Protein 4GHJ (pdb70)

Structure (mmCIF, N/CA/C/O backbone):
data_4GHJ
#
_entry.id   4GHJ
#
_cell.length_a   63.742
_cell.length_b   70.740
_cell.length_c   35.746
_cell.angle_alpha   90.00
_cell.angle_beta   90.00
_cell.angle_gamma   90.00
#
_symmetry.space_group_name_H-M   'P 21 21 2'
#
loop_
_entity.id
_entity.type
_entity.pdbx_description
1 polymer 'Probable transcriptional regulator'
2 water water
#
loop_
_atom_site.group_PDB
_atom_site.id
_atom_site.type_symbol
_atom_site.label_atom_id
_atom_site.label_alt_id
_atom_site.label_comp_id
_atom_site.label_asym_id
_atom_site.label_entity_id
_atom_site.label_seq_id
_atom_site.pdbx_PDB_ins_code
_atom_site.Cartn_x
_atom_site.Cartn_y
_atom_site.Cartn_z
_atom_site.occupancy
_atom_site.B_iso_or_equiv
_atom_site.auth_seq_id
_atom_site.auth_comp_id
_atom_site.auth_asym_id
_atom_site.auth_atom_id
_atom_site.pdbx_PDB_model_num
ATOM 1 N N . LYS A 1 26 ? 39.922 5.488 58.356 1.00 50.75 2 LYS A N 1
ATOM 2 C CA . LYS A 1 26 ? 40.895 6.542 57.976 1.00 49.59 2 LYS A CA 1
ATOM 3 C C . LYS A 1 26 ? 40.803 7.665 58.999 1.00 47.68 2 LYS A C 1
ATOM 4 O O . LYS A 1 26 ? 39.712 8.215 59.191 1.00 49.98 2 LYS A O 1
ATOM 10 N N . HIS A 1 27 ? 41.900 7.987 59.689 1.00 44.07 3 HIS A N 1
ATOM 11 C CA . HIS A 1 27 ? 41.881 9.148 60.590 1.00 40.42 3 HIS A CA 1
ATOM 12 C C . HIS A 1 27 ? 42.564 10.276 59.841 1.00 36.43 3 HIS A C 1
ATOM 13 O O . HIS A 1 27 ? 43.772 10.475 59.943 1.00 35.66 3 HIS A O 1
ATOM 20 N N . VAL A 1 28 ? 41.769 10.997 59.058 1.00 31.69 4 VAL A N 1
ATOM 21 C CA . VAL A 1 28 ? 42.274 12.051 58.193 1.00 29.80 4 VAL A CA 1
ATOM 22 C C . VAL A 1 28 ? 41.253 13.187 58.090 1.00 27.12 4 VAL A C 1
ATOM 23 O O . VAL A 1 28 ? 40.058 12.967 58.299 1.00 26.78 4 VAL A O 1
ATOM 27 N N . THR A 1 29 ? 41.713 14.400 57.807 1.00 24.73 5 THR A N 1
ATOM 28 C CA . THR A 1 29 ? 40.806 15.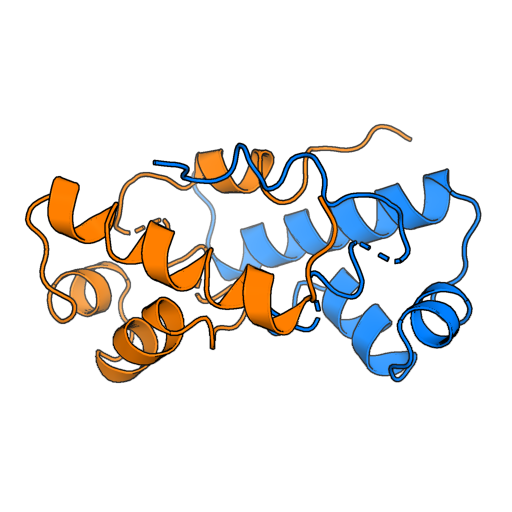526 57.629 1.00 23.93 5 THR A CA 1
ATOM 29 C C . THR A 1 29 ? 40.125 15.397 56.270 1.00 23.06 5 THR A C 1
ATOM 30 O O . THR A 1 29 ? 40.651 14.733 55.369 1.00 21.31 5 THR A O 1
ATOM 34 N N . ALA A 1 30 ? 38.984 16.065 56.100 1.00 22.94 6 ALA A N 1
ATOM 35 C CA . ALA A 1 30 ? 38.299 16.052 54.809 1.00 22.43 6 ALA A CA 1
ATOM 36 C C . ALA A 1 30 ? 39.169 16.719 53.724 1.00 23.01 6 ALA A C 1
ATOM 37 O O . ALA A 1 30 ? 39.180 16.290 52.580 1.00 20.68 6 ALA A O 1
ATOM 39 N N . ALA A 1 31 ? 39.900 17.771 54.080 1.00 24.10 7 ALA A N 1
ATOM 40 C CA . ALA A 1 31 ? 40.743 18.464 53.076 1.00 24.39 7 ALA A CA 1
ATOM 41 C C . ALA A 1 31 ? 41.918 17.589 52.628 1.00 24.40 7 ALA A C 1
ATOM 42 O O . ALA A 1 31 ? 42.310 17.598 51.447 1.00 25.03 7 ALA A O 1
ATOM 44 N N . ALA A 1 32 ? 42.472 16.802 53.547 1.00 24.04 8 ALA A N 1
ATOM 45 C CA . ALA A 1 32 ? 43.552 15.895 53.202 1.00 23.56 8 ALA A CA 1
ATOM 46 C C . ALA A 1 32 ? 43.051 14.749 52.334 1.00 23.35 8 ALA A C 1
ATOM 47 O O . ALA A 1 32 ? 43.754 14.300 51.426 1.00 22.27 8 ALA A O 1
ATOM 49 N N . LEU A 1 33 ? 41.872 14.227 52.638 1.00 21.24 9 LEU A N 1
ATOM 50 C CA . LEU A 1 33 ? 41.329 13.165 51.818 1.00 21.90 9 LEU A CA 1
ATOM 51 C C . LEU A 1 33 ? 41.018 13.719 50.417 1.00 20.72 9 LEU A C 1
ATOM 52 O O . LEU A 1 33 ? 41.202 13.013 49.437 1.00 21.30 9 LEU A O 1
ATOM 57 N N . ALA A 1 34 ? 40.559 14.970 50.332 1.00 20.76 10 ALA A N 1
ATOM 58 C CA . ALA A 1 34 ? 40.285 15.607 49.033 1.00 19.74 10 ALA A CA 1
ATOM 59 C C . ALA A 1 34 ? 41.583 15.685 48.212 1.00 19.34 10 ALA A C 1
ATOM 60 O O . ALA A 1 34 ? 41.561 15.484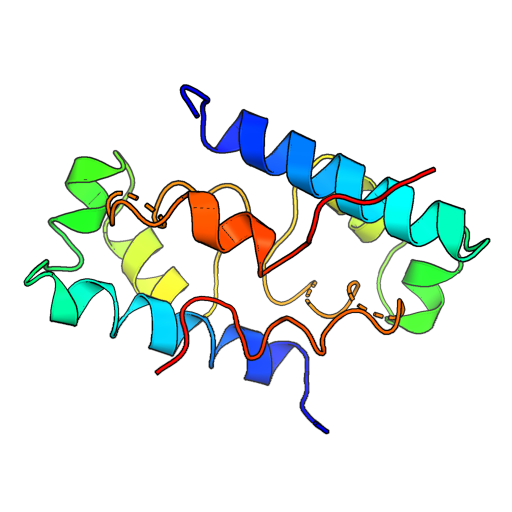 47.008 1.00 18.15 10 ALA A O 1
ATOM 62 N N . GLU A 1 35 ? 42.712 15.981 48.866 1.00 19.66 11 GLU A N 1
ATOM 63 C CA . GLU A 1 35 ? 44.004 16.019 48.189 1.00 19.86 11 GLU A CA 1
ATOM 64 C C . GLU A 1 35 ? 44.400 14.617 47.660 1.00 19.89 11 GLU A C 1
ATOM 65 O O . GLU A 1 35 ? 44.900 14.489 46.543 1.00 20.43 11 GLU A O 1
ATOM 71 N N . GLU A 1 36 ? 44.131 13.577 48.448 1.00 20.54 12 GLU A N 1
ATOM 72 C CA . GLU A 1 36 ? 44.394 12.182 48.048 1.00 21.27 12 GLU A CA 1
ATOM 73 C C . GLU A 1 36 ? 43.557 11.824 46.800 1.00 21.07 12 GLU A C 1
ATOM 74 O O . GLU A 1 36 ? 44.053 11.167 45.864 1.00 21.28 12 GLU A O 1
ATOM 80 N N . ILE A 1 37 ? 42.298 12.271 46.777 1.00 21.82 13 ILE A N 1
ATOM 81 C CA . ILE A 1 37 ? 41.417 12.020 45.617 1.00 19.03 13 ILE A CA 1
ATOM 82 C C . ILE A 1 37 ? 41.970 12.784 44.399 1.00 19.17 13 ILE A C 1
ATOM 83 O O . ILE A 1 37 ? 41.909 12.300 43.277 1.00 16.41 13 ILE A O 1
ATOM 88 N N . GLY A 1 38 ? 42.439 14.019 44.625 1.00 18.22 14 GLY A N 1
ATOM 89 C CA . GLY A 1 38 ? 43.089 14.792 43.555 1.00 20.58 14 GLY A CA 1
ATOM 90 C C . GLY A 1 38 ? 44.258 13.993 42.930 1.00 20.05 14 GLY A C 1
ATOM 91 O O . GLY A 1 38 ? 44.410 13.932 41.703 1.00 19.19 14 GLY A O 1
ATOM 92 N N . ASP A 1 39 ? 45.071 13.374 43.780 1.00 20.44 15 ASP A N 1
ATOM 93 C CA . ASP A 1 39 ? 46.199 12.556 43.315 1.00 21.70 15 ASP A CA 1
ATOM 94 C C . ASP A 1 39 ? 45.731 11.374 42.491 1.00 19.69 15 ASP A C 1
ATOM 95 O O . ASP A 1 39 ? 46.412 10.976 41.544 1.00 19.84 15 ASP A O 1
ATOM 100 N N . ARG A 1 40 ? 44.583 10.807 42.850 1.00 19.94 16 ARG A N 1
ATOM 101 C CA . ARG A 1 40 ? 44.021 9.663 42.097 1.00 18.81 16 ARG A CA 1
ATOM 102 C C . ARG A 1 40 ? 43.584 10.152 40.714 1.00 18.14 16 ARG A C 1
ATOM 103 O O . ARG A 1 40 ? 43.792 9.478 39.711 1.00 18.59 16 ARG A O 1
ATOM 111 N N . LEU A 1 41 ? 43.002 11.348 40.663 1.00 19.79 17 LEU A N 1
ATOM 112 C CA . LEU A 1 41 ? 42.600 11.931 39.379 1.00 19.69 17 LEU A CA 1
ATOM 113 C C . LEU A 1 41 ? 43.841 12.183 38.507 1.00 19.54 17 LEU A C 1
ATOM 114 O O . LEU A 1 41 ? 43.847 11.878 37.306 1.00 19.62 17 LEU A O 1
ATOM 119 N N . LYS A 1 42 ? 44.883 12.762 39.095 1.00 19.54 18 LYS A N 1
ATOM 120 C CA . LYS A 1 42 ? 46.138 12.949 38.365 1.00 21.42 18 LYS A CA 1
ATOM 121 C C . LYS A 1 42 ? 46.662 11.590 37.848 1.00 21.31 18 LYS A C 1
ATOM 122 O O . LYS A 1 42 ? 47.016 11.481 36.675 1.00 21.88 18 LYS A O 1
ATOM 128 N N . GLN A 1 43 ? 46.668 10.552 38.696 1.00 20.22 19 GLN A N 1
ATOM 129 C CA . GLN A 1 43 ? 47.193 9.242 38.263 1.00 21.76 19 GLN A CA 1
ATOM 130 C C . GLN A 1 43 ? 46.363 8.647 37.121 1.00 22.01 19 GLN A C 1
ATOM 131 O O . GLN A 1 43 ? 46.918 8.113 36.159 1.00 21.49 19 GLN A O 1
ATOM 137 N N . ALA A 1 44 ? 45.037 8.731 37.236 1.00 18.48 20 ALA A N 1
ATOM 138 C CA . ALA A 1 44 ? 44.133 8.254 36.182 1.00 16.95 20 ALA A CA 1
ATOM 139 C C . ALA A 1 44 ? 44.463 8.937 34.840 1.00 19.28 20 ALA A C 1
ATOM 140 O O . ALA A 1 44 ? 44.494 8.298 33.792 1.00 20.33 20 ALA A O 1
ATOM 142 N N . ARG A 1 45 ? 44.713 10.239 34.894 1.00 19.15 21 ARG A N 1
ATOM 143 C CA . ARG A 1 45 ? 45.058 11.019 33.705 1.00 19.80 21 ARG A CA 1
ATOM 144 C C . ARG A 1 45 ? 46.376 10.559 33.065 1.00 20.38 21 ARG A C 1
ATOM 145 O O . ARG A 1 45 ? 46.471 10.334 31.843 1.00 21.59 21 ARG A O 1
ATOM 153 N N . LEU A 1 46 ? 47.394 10.406 33.905 1.00 22.05 22 LEU A N 1
ATOM 154 C CA . LEU A 1 46 ? 48.711 9.990 33.453 1.00 21.02 22 LEU A CA 1
ATOM 155 C C . LEU A 1 46 ? 48.649 8.616 32.845 1.00 22.10 22 LEU A C 1
ATOM 156 O O . LEU A 1 46 ? 49.328 8.374 31.858 1.00 22.40 22 LEU A O 1
ATOM 161 N N . ASN A 1 47 ? 47.838 7.732 33.434 1.00 21.22 23 ASN A N 1
ATOM 162 C CA . ASN A 1 47 ? 47.671 6.363 32.917 1.00 22.90 23 ASN A CA 1
ATOM 163 C C . ASN A 1 47 ? 47.022 6.348 31.538 1.00 23.36 23 ASN A C 1
ATOM 164 O O . ASN A 1 47 ? 47.148 5.365 30.813 1.00 24.14 23 ASN A O 1
ATOM 169 N N . ARG A 1 48 ? 46.326 7.439 31.197 1.00 22.07 24 ARG A N 1
ATOM 170 C CA . ARG A 1 48 ? 45.660 7.597 29.891 1.00 24.01 24 ARG A CA 1
ATOM 171 C C . ARG A 1 48 ? 46.488 8.425 28.903 1.00 23.69 24 ARG A C 1
ATOM 172 O O . ARG A 1 48 ? 46.025 8.712 27.807 1.00 23.87 24 ARG A O 1
ATOM 180 N N . ASP A 1 49 ? 47.698 8.796 29.315 1.00 23.88 25 ASP A N 1
ATOM 181 C CA . ASP A 1 49 ? 48.630 9.571 28.506 1.00 26.23 25 ASP A CA 1
ATOM 182 C C . ASP A 1 49 ? 48.066 10.915 28.080 1.00 26.13 25 ASP A C 1
ATOM 183 O O . ASP A 1 49 ? 48.344 11.378 26.975 1.00 28.03 25 ASP A O 1
ATOM 188 N N . LEU A 1 50 ? 47.267 11.522 28.954 1.00 24.30 26 LEU A N 1
ATOM 189 C CA . LEU A 1 50 ? 46.646 12.825 28.695 1.00 25.31 26 LEU A CA 1
ATOM 190 C C . LEU A 1 50 ? 47.344 13.925 29.467 1.00 25.21 26 LEU A C 1
ATOM 191 O O . LEU A 1 50 ? 47.851 13.687 30.565 1.00 25.48 26 LEU A O 1
ATOM 196 N N . THR A 1 51 ? 47.377 15.122 28.892 1.00 24.23 27 THR A N 1
ATOM 197 C CA . THR A 1 51 ? 47.901 16.295 29.595 1.00 23.19 27 THR A CA 1
ATOM 198 C C . THR A 1 51 ? 46.694 17.028 30.239 1.00 23.12 27 THR A C 1
ATOM 199 O O . THR A 1 51 ? 45.514 16.737 29.899 1.00 20.55 27 THR A O 1
ATOM 203 N N . GLN A 1 52 ? 46.962 17.957 31.163 1.00 20.77 28 GLN A N 1
ATOM 204 C CA . GLN A 1 52 ? 45.880 18.719 31.772 1.00 21.68 28 GLN A CA 1
ATOM 205 C C . GLN A 1 52 ? 45.192 19.560 30.700 1.00 22.99 28 GLN A C 1
ATOM 206 O O . GLN A 1 52 ? 43.989 19.728 30.751 1.00 21.94 28 GLN A O 1
ATOM 212 N N A SER A 1 53 ? 45.965 20.110 29.755 0.70 23.63 29 SER A N 1
ATOM 213 N N B SER A 1 53 ? 45.961 20.093 29.750 0.30 23.16 29 SER A N 1
ATOM 214 C CA A SER A 1 53 ? 45.387 20.912 28.670 0.70 25.21 29 SER A CA 1
ATOM 215 C CA B SER A 1 53 ? 45.393 20.898 28.670 0.30 23.99 29 SER A CA 1
ATOM 216 C C A SER A 1 53 ? 44.432 20.067 27.825 0.70 24.68 29 SER A C 1
ATOM 217 C C B SER A 1 53 ? 44.442 20.067 27.810 0.30 24.06 29 SER A C 1
ATOM 218 O O A SER A 1 53 ? 43.373 20.563 27.417 0.70 25.30 29 SER A O 1
ATOM 219 O O B SER A 1 53 ? 43.407 20.571 27.362 0.30 24.65 29 SER A O 1
ATOM 224 N N . GLU A 1 54 ? 44.801 18.802 27.585 1.00 23.87 30 GLU A N 1
ATOM 225 C CA . GLU A 1 54 ? 43.978 17.882 26.785 1.00 23.75 30 GLU 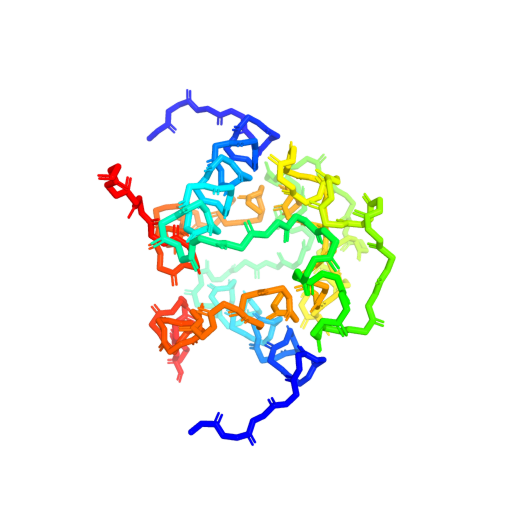A CA 1
ATOM 226 C C . GLU A 1 54 ? 42.671 17.559 27.538 1.00 22.32 30 GLU A C 1
ATOM 227 O O . GLU A 1 54 ? 41.606 17.614 26.956 1.00 23.75 30 GLU A O 1
ATOM 233 N N . VAL A 1 55 ? 42.755 17.232 28.823 1.00 19.90 31 VAL A N 1
ATOM 234 C CA . VAL A 1 55 ? 41.540 17.003 29.651 1.00 19.06 31 VAL A CA 1
ATOM 235 C C . VAL A 1 55 ? 40.630 18.218 29.635 1.00 20.04 31 VAL A C 1
ATOM 236 O O . VAL A 1 55 ? 39.412 18.084 29.464 1.00 20.85 31 VAL A O 1
ATOM 240 N N . ALA A 1 56 ? 41.223 19.415 29.772 1.00 18.89 32 ALA A N 1
ATOM 241 C CA . ALA A 1 56 ? 40.453 20.651 29.770 1.00 22.21 32 ALA A CA 1
ATOM 242 C C . ALA A 1 56 ? 39.747 20.880 28.421 1.00 24.18 32 ALA A C 1
ATOM 243 O O . ALA A 1 56 ? 38.586 21.272 28.385 1.00 24.70 32 ALA A O 1
ATOM 245 N N . GLU A 1 57 ? 40.455 20.638 27.320 1.00 23.14 33 GLU A N 1
ATOM 246 C CA . GLU A 1 57 ? 39.873 20.810 25.998 1.00 25.33 33 GLU A CA 1
ATOM 247 C C . GLU A 1 57 ? 38.687 19.856 25.794 1.00 26.17 33 GLU A C 1
ATOM 248 O O . GLU A 1 57 ? 37.634 20.262 25.276 1.00 25.82 33 GLU A O 1
ATOM 254 N N . ILE A 1 58 ? 38.850 18.604 26.210 1.00 23.53 34 ILE A N 1
ATOM 255 C CA . ILE A 1 58 ? 37.791 17.609 26.067 1.00 25.86 34 ILE A CA 1
ATOM 256 C C . ILE A 1 58 ? 36.530 17.991 26.846 1.00 25.84 34 ILE A C 1
ATOM 257 O O . ILE A 1 58 ? 35.396 17.944 26.322 1.00 28.39 34 ILE A O 1
ATOM 262 N N . ALA A 1 59 ? 36.731 18.375 28.095 1.00 24.90 35 ALA A N 1
ATOM 263 C CA . ALA A 1 59 ? 35.625 18.732 28.979 1.00 26.04 35 ALA A CA 1
ATOM 264 C C . ALA A 1 59 ? 35.087 20.155 28.691 1.00 28.29 35 ALA A C 1
ATOM 265 O O . ALA A 1 59 ? 34.044 20.533 29.193 1.00 30.55 35 ALA A O 1
ATOM 267 N N . GLY A 1 60 ? 35.804 20.929 27.887 1.00 28.17 36 GLY A N 1
ATOM 268 C CA . GLY A 1 60 ? 35.407 22.303 27.601 1.00 30.05 36 GLY A CA 1
ATOM 269 C C . GLY A 1 60 ? 35.539 23.245 28.794 1.00 29.93 36 GLY A C 1
ATOM 270 O O . GLY A 1 60 ? 34.691 24.123 28.998 1.00 32.16 36 GLY A O 1
ATOM 271 N N . ILE A 1 61 ? 36.595 23.072 29.587 1.00 27.40 37 ILE A N 1
ATOM 272 C CA . ILE A 1 61 ? 36.852 23.961 30.749 1.00 27.71 37 ILE A CA 1
ATOM 273 C C . ILE A 1 61 ? 38.280 24.528 30.694 1.00 27.79 37 ILE A C 1
ATOM 274 O O . ILE A 1 61 ? 39.065 24.184 29.816 1.00 26.92 37 ILE A O 1
ATOM 279 N N . ALA A 1 62 ? 38.613 25.402 31.629 1.00 28.57 38 ALA A N 1
ATOM 280 C CA . ALA A 1 62 ? 39.937 25.986 31.671 1.00 26.71 38 ALA A CA 1
ATOM 281 C C . ALA A 1 62 ? 40.978 25.007 32.212 1.00 24.26 38 ALA A C 1
ATOM 282 O O . ALA A 1 62 ? 40.704 24.223 33.130 1.00 23.50 38 ALA A O 1
ATOM 284 N N . ARG A 1 63 ? 42.196 25.065 31.679 1.00 33.89 39 ARG A N 1
ATOM 285 C CA . ARG A 1 63 ? 43.272 24.198 32.177 1.00 32.73 39 ARG A CA 1
ATOM 286 C C . ARG A 1 63 ? 43.512 24.392 33.708 1.00 30.50 39 ARG A C 1
ATOM 287 O O . ARG A 1 63 ? 43.733 23.418 34.429 1.00 26.22 39 ARG A O 1
ATOM 295 N N . LYS A 1 64 ? 43.459 25.638 34.185 1.00 28.50 40 LYS A N 1
ATOM 296 C CA . LYS A 1 64 ? 43.592 25.939 35.625 1.00 30.03 40 LYS A CA 1
ATOM 297 C C . LYS A 1 64 ? 42.587 25.175 36.520 1.00 26.96 40 LYS A C 1
ATOM 298 O O . LYS A 1 64 ? 42.896 24.809 37.666 1.00 26.23 40 LYS A O 1
ATOM 304 N N . THR A 1 65 ? 41.390 24.925 35.985 1.00 25.57 41 THR A N 1
ATOM 305 C CA . THR A 1 65 ? 40.335 24.226 36.697 1.00 22.93 41 THR A CA 1
ATOM 306 C C . THR A 1 65 ? 40.717 22.776 36.898 1.00 21.62 41 THR A C 1
ATOM 307 O O . THR A 1 65 ? 40.428 22.196 37.951 1.00 20.47 41 THR A O 1
ATOM 311 N N . VAL A 1 66 ? 41.384 22.192 35.899 1.00 21.14 42 VAL A N 1
ATOM 312 C CA . VAL A 1 66 ? 41.821 20.796 35.991 1.00 20.87 42 VAL A CA 1
ATOM 313 C C . VAL A 1 66 ? 42.993 20.723 36.983 1.00 21.59 42 VAL A C 1
ATOM 314 O O . VAL A 1 66 ? 43.089 19.767 37.778 1.00 20.99 42 VAL A O 1
ATOM 318 N N . LEU A 1 67 ? 43.894 21.703 36.886 1.00 22.21 43 LEU A N 1
ATOM 319 C CA . LEU A 1 67 ? 45.068 21.768 37.770 1.00 24.53 43 LEU A CA 1
ATOM 320 C C . LEU A 1 67 ? 44.584 21.798 39.229 1.00 22.94 43 LEU A C 1
ATOM 321 O O . LEU A 1 67 ? 45.025 21.011 40.047 1.00 22.44 43 LEU A O 1
ATOM 326 N N . ASN A 1 68 ? 43.643 22.684 39.515 1.00 22.06 44 ASN A N 1
ATOM 327 C CA . ASN A 1 68 ? 43.060 22.788 40.853 1.00 22.29 44 ASN A CA 1
ATOM 328 C C . ASN A 1 68 ? 42.398 21.517 41.316 1.00 20.93 44 ASN A C 1
ATOM 329 O O . ASN A 1 68 ? 42.507 21.140 42.489 1.00 20.99 44 ASN A O 1
ATOM 334 N N . ALA A 1 69 ? 41.645 20.885 40.418 1.00 20.32 45 ALA A N 1
ATOM 335 C CA . ALA A 1 69 ? 41.028 19.607 40.758 1.00 19.75 45 ALA A CA 1
ATOM 336 C C . ALA A 1 69 ? 42.047 18.555 41.210 1.00 20.29 45 ALA A C 1
ATOM 337 O O . ALA A 1 69 ? 41.769 17.750 42.122 1.00 19.72 45 ALA A O 1
ATOM 339 N N . GLU A 1 70 ? 43.212 18.540 40.576 1.00 20.37 46 GLU A N 1
ATOM 340 C CA . GLU A 1 70 ? 44.225 17.544 40.926 1.00 20.82 46 GLU A CA 1
ATOM 341 C C . GLU A 1 70 ? 44.877 17.866 42.280 1.00 21.26 46 GLU A C 1
ATOM 342 O O . GLU A 1 70 ? 45.587 17.042 42.846 1.00 22.46 46 GLU A O 1
ATOM 348 N N . LYS A 1 71 ? 44.596 19.054 42.806 1.00 21.36 47 LYS A N 1
ATOM 349 C CA . LYS A 1 71 ? 45.041 19.423 44.138 1.00 21.94 47 LYS A CA 1
ATOM 350 C C . LYS A 1 71 ? 43.926 19.174 45.177 1.00 23.50 47 LYS A C 1
ATOM 351 O O . LYS A 1 71 ? 44.145 19.353 46.374 1.00 25.09 47 LYS A O 1
ATOM 357 N N . GLY A 1 72 ? 42.765 18.665 44.730 1.00 21.65 48 GLY A N 1
ATOM 358 C CA . GLY A 1 72 ? 41.616 18.432 45.603 1.00 20.89 48 GLY A CA 1
ATOM 359 C C . GLY A 1 72 ? 40.666 19.629 45.721 1.00 21.22 48 GLY A C 1
ATOM 360 O O . GLY A 1 72 ? 39.775 19.630 46.570 1.00 23.62 48 GLY A O 1
ATOM 361 N N . LYS A 1 73 ? 40.837 20.638 44.874 1.00 21.11 49 LYS A N 1
ATOM 362 C CA . LYS A 1 73 ? 40.019 21.846 44.930 1.00 21.70 49 LYS A CA 1
ATOM 363 C C . LYS A 1 73 ? 39.139 21.892 43.690 1.00 22.86 49 LYS A C 1
ATOM 364 O O . LYS A 1 73 ? 39.605 22.282 42.597 1.00 21.00 49 LYS A O 1
ATOM 370 N N . VAL A 1 74 ? 37.900 21.402 43.838 1.00 22.16 50 VAL A N 1
ATOM 371 C CA . VAL A 1 74 ? 36.999 21.317 42.695 1.00 22.57 50 VAL A CA 1
ATOM 372 C C . VAL A 1 74 ? 35.525 21.195 43.145 1.00 23.31 50 VAL A C 1
ATOM 373 O O . VAL A 1 74 ? 35.242 20.641 44.214 1.00 22.18 50 VAL A O 1
ATOM 377 N N A GLN A 1 75 ? 34.621 21.763 42.345 0.50 23.12 51 GLN A N 1
ATOM 378 N N B GLN A 1 75 ? 34.621 21.750 42.339 0.50 22.92 51 GLN A N 1
ATOM 379 C CA A GLN A 1 75 ? 33.178 21.665 42.561 0.50 25.69 51 GLN A CA 1
ATOM 380 C CA B GLN A 1 75 ? 33.184 21.620 42.552 0.50 25.30 51 GLN A CA 1
ATOM 381 C C A GLN A 1 75 ? 32.774 20.297 41.995 0.50 26.40 51 GLN A C 1
ATOM 382 C C B GLN A 1 75 ? 32.803 20.254 42.018 0.50 26.17 51 GLN A C 1
ATOM 383 O O A GLN A 1 75 ? 33.364 19.853 41.020 0.50 25.18 51 GLN A O 1
ATOM 384 O O B GLN A 1 75 ? 33.415 19.776 41.078 0.50 25.30 51 GLN A O 1
ATOM 395 N N . LEU A 1 76 ? 31.760 19.657 42.579 1.00 15.71 52 LEU A N 1
ATOM 396 C CA . LEU A 1 76 ? 31.302 18.319 42.162 1.00 16.61 52 LEU A CA 1
ATOM 397 C C . LEU A 1 76 ? 30.955 18.201 40.666 1.00 18.84 52 LEU A C 1
ATOM 398 O O . LEU A 1 76 ? 31.431 17.286 40.003 1.00 19.46 52 LEU A O 1
ATOM 403 N N . ASP A 1 77 ? 30.146 19.114 40.117 1.00 22.14 53 ASP A N 1
ATOM 404 C CA . ASP A 1 77 ? 29.779 18.969 38.694 1.00 23.47 53 ASP A CA 1
ATOM 405 C C . ASP A 1 77 ? 31.018 19.038 37.779 1.00 23.82 53 ASP A C 1
ATOM 406 O O . ASP A 1 77 ? 31.123 18.289 36.787 1.00 22.70 53 ASP A O 1
ATOM 411 N N . ILE A 1 78 ? 31.961 19.899 38.148 1.00 22.55 54 ILE A N 1
ATOM 412 C CA . ILE A 1 78 ? 33.210 20.058 37.392 1.00 22.55 54 ILE A CA 1
ATOM 413 C C . ILE A 1 78 ? 34.044 18.794 37.483 1.00 20.96 54 ILE A C 1
ATOM 414 O O . ILE A 1 78 ? 34.613 18.372 36.488 1.00 20.95 54 ILE A O 1
ATOM 435 N N . ILE A 1 80 ? 32.943 15.787 37.970 1.00 19.43 56 ILE A N 1
ATOM 436 C CA . ILE A 1 80 ? 32.255 14.765 37.167 1.00 20.17 56 ILE A CA 1
ATOM 437 C C . ILE A 1 80 ? 32.579 14.989 35.672 1.00 19.77 56 ILE A C 1
ATOM 438 O O . ILE A 1 80 ? 32.797 14.034 34.933 1.00 20.07 56 ILE A O 1
ATOM 443 N N . ALA A 1 81 ? 32.643 16.249 35.241 1.00 19.71 57 ALA A N 1
ATOM 444 C CA . ALA A 1 81 ? 32.936 16.546 33.827 1.00 21.01 57 ALA A CA 1
ATOM 445 C C . ALA A 1 81 ? 34.357 16.095 33.479 1.00 19.95 57 ALA A C 1
ATOM 446 O O . ALA A 1 81 ? 34.611 15.605 32.377 1.00 19.82 57 ALA A O 1
ATOM 448 N N . ILE A 1 82 ? 35.283 16.288 34.414 1.00 20.29 58 ILE A N 1
ATOM 449 C CA . ILE A 1 82 ? 36.661 15.819 34.258 1.00 19.53 58 ILE A CA 1
ATOM 450 C C . ILE A 1 82 ? 36.692 14.307 34.167 1.00 18.81 58 ILE A C 1
ATOM 451 O O . ILE A 1 82 ? 37.378 13.756 33.300 1.00 20.45 58 ILE A O 1
ATOM 456 N N . LEU A 1 83 ? 35.991 13.636 35.072 1.00 19.02 59 LEU A N 1
ATOM 457 C CA . LEU A 1 83 ? 35.909 12.173 35.041 1.00 18.12 59 LEU A CA 1
AT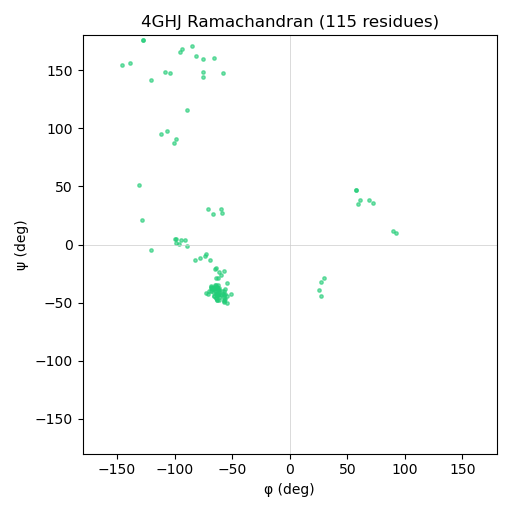OM 458 C C . LEU A 1 83 ? 35.292 11.624 33.720 1.00 20.15 59 LEU A C 1
ATOM 459 O O . LEU A 1 83 ? 35.713 10.564 33.201 1.00 21.54 59 LEU A O 1
ATOM 480 N N . ALA A 1 85 ? 35.550 13.036 30.848 1.00 23.48 61 ALA A N 1
ATOM 481 C CA . ALA A 1 85 ? 36.617 13.220 29.877 1.00 24.80 61 ALA A CA 1
ATOM 482 C C . ALA A 1 85 ? 37.638 12.063 29.916 1.00 24.48 61 ALA A C 1
ATOM 483 O O . ALA A 1 85 ? 38.250 11.756 28.915 1.00 27.23 61 ALA A O 1
ATOM 485 N N . LEU A 1 86 ? 37.806 11.429 31.077 1.00 23.82 62 LEU A N 1
ATOM 486 C CA . LEU A 1 86 ? 38.697 10.279 31.233 1.00 24.00 62 LEU A CA 1
ATOM 487 C C . LEU A 1 86 ? 37.978 8.928 31.075 1.00 27.08 62 LEU A C 1
ATOM 488 O O . LEU A 1 86 ? 38.594 7.884 31.253 1.00 26.74 62 LEU A O 1
ATOM 493 N N . ASP A 1 87 ? 36.681 8.964 30.750 1.00 28.56 63 ASP A N 1
ATOM 494 C CA . ASP A 1 87 ? 35.852 7.772 30.623 1.00 31.26 63 ASP A CA 1
ATOM 495 C C . ASP A 1 87 ? 35.913 7.030 31.952 1.00 31.23 63 ASP A C 1
ATOM 496 O O . ASP A 1 87 ? 36.117 5.822 32.000 1.00 32.33 63 ASP A O 1
ATOM 501 N N . LEU A 1 88 ? 35.734 7.783 33.035 1.00 28.57 64 LEU A N 1
ATOM 502 C CA . LEU A 1 88 ? 35.827 7.222 34.356 1.00 29.17 64 LEU A CA 1
ATOM 503 C C . LEU A 1 88 ? 34.611 7.629 35.199 1.00 29.36 64 LEU A C 1
ATOM 504 O O . LEU A 1 88 ? 34.753 8.143 36.307 1.00 30.75 64 LEU A O 1
ATOM 509 N N . THR A 1 89 ? 33.415 7.421 34.660 1.00 29.17 65 THR A N 1
ATOM 510 C CA . THR A 1 89 ? 32.183 7.725 35.411 1.00 29.78 65 THR A CA 1
ATOM 511 C C . THR A 1 89 ? 31.282 6.506 35.603 1.00 31.85 65 THR A C 1
ATOM 512 O O . THR A 1 89 ? 30.266 6.607 36.308 1.00 30.79 65 THR A O 1
ATOM 516 N N . GLU A 1 90 ? 31.627 5.359 35.015 1.00 34.56 66 GLU A N 1
ATOM 517 C CA . GLU A 1 90 ? 30.776 4.175 35.190 1.00 39.17 66 GLU A CA 1
ATOM 518 C C . GLU A 1 90 ? 30.718 3.700 36.648 1.00 38.53 66 GLU A C 1
ATOM 519 O O . GLU A 1 90 ? 29.728 3.130 37.075 1.00 41.51 66 GLU A O 1
ATOM 525 N N . GLN A 1 91 ? 31.772 3.947 37.419 1.00 38.04 67 GLN A N 1
ATOM 526 C CA . GLN A 1 91 ? 31.778 3.502 38.821 1.00 37.25 67 GLN A CA 1
ATOM 527 C C . GLN A 1 91 ? 30.849 4.317 39.686 1.00 34.78 67 GLN A C 1
ATOM 528 O O . GLN A 1 91 ? 30.419 3.851 40.737 1.00 36.75 67 GLN A O 1
ATOM 534 N N A ILE A 1 92 ? 30.506 5.522 39.232 0.50 35.84 68 ILE A N 1
ATOM 535 N N B ILE A 1 92 ? 30.511 5.526 39.245 0.50 35.41 68 ILE A N 1
ATOM 536 C CA A ILE A 1 92 ? 29.658 6.408 40.008 0.50 34.26 68 ILE A CA 1
ATOM 537 C CA B ILE A 1 92 ? 29.668 6.399 40.042 0.50 33.51 68 ILE A CA 1
ATOM 538 C C A ILE A 1 92 ? 28.284 5.814 40.344 0.50 33.86 68 ILE A C 1
ATOM 539 C C B ILE A 1 92 ? 28.257 5.852 40.317 0.50 33.53 68 ILE A C 1
ATOM 540 O O A ILE A 1 92 ? 27.683 6.207 41.332 0.50 33.55 68 ILE A O 1
ATOM 541 O O B ILE A 1 92 ? 27.596 6.331 41.228 0.50 33.53 68 ILE A O 1
ATOM 550 N N . ASP A 1 93 ? 27.813 4.856 39.544 1.00 34.95 69 ASP A N 1
ATOM 551 C CA . ASP A 1 93 ? 26.527 4.191 39.791 1.00 36.65 69 ASP A CA 1
ATOM 552 C C . ASP A 1 93 ? 26.583 3.468 41.162 1.00 33.65 69 ASP A C 1
ATOM 553 O O . ASP A 1 93 ? 25.561 3.248 41.811 1.00 32.30 69 ASP A O 1
ATOM 558 N N . LEU A 1 94 ? 27.795 3.086 41.557 1.00 30.35 70 LEU A N 1
ATOM 559 C CA . LEU A 1 94 ? 28.065 2.384 42.803 1.00 30.42 70 LEU A CA 1
ATOM 560 C C . LEU A 1 94 ? 28.328 3.299 44.003 1.00 27.53 70 LEU A C 1
ATOM 561 O O . LEU A 1 94 ? 28.544 2.798 45.090 1.00 30.16 70 LEU A O 1
ATOM 566 N N . PHE A 1 95 ? 28.317 4.619 43.802 1.00 24.14 71 PHE A N 1
ATOM 567 C CA . PHE A 1 95 ? 28.595 5.582 44.869 1.00 25.22 71 PHE A CA 1
ATOM 568 C C . PHE A 1 95 ? 27.311 5.968 45.610 1.00 24.70 71 PHE A C 1
ATOM 569 O O . PHE A 1 95 ? 26.389 6.568 45.030 1.00 23.79 71 PHE A O 1
ATOM 577 N N . ILE A 1 96 ? 27.278 5.611 46.897 1.00 26.83 72 ILE A N 1
ATOM 578 C CA . ILE A 1 96 ? 26.098 5.791 47.773 1.00 26.65 72 ILE A CA 1
ATOM 579 C C . ILE A 1 96 ? 24.748 5.592 47.038 1.00 27.46 72 ILE A C 1
ATOM 580 O O . ILE A 1 96 ? 23.901 6.455 47.066 1.00 28.69 72 ILE A O 1
ATOM 585 N N A PRO A 1 97 ? 24.599 4.469 46.322 0.50 30.77 73 PRO A N 1
ATOM 586 N N B PRO A 1 97 ? 24.521 4.399 46.471 0.50 29.27 73 PRO A N 1
ATOM 587 C CA A PRO A 1 97 ? 23.408 4.295 45.496 0.50 33.87 73 PRO A CA 1
ATOM 588 C CA B PRO A 1 97 ? 23.224 4.153 45.837 0.50 31.87 73 PRO A CA 1
ATOM 589 C C A PRO A 1 97 ? 22.152 3.907 46.258 0.50 37.43 73 PRO A C 1
ATOM 590 C C B PRO A 1 97 ? 22.083 4.249 46.859 0.50 33.67 73 PRO A C 1
ATOM 591 O O A PRO A 1 97 ? 22.210 3.616 47.451 0.50 37.54 73 PRO A O 1
ATOM 592 O O B PRO A 1 97 ? 22.254 3.834 48.010 0.50 33.63 73 PRO A O 1
ATOM 599 N N A LYS A 1 98 ? 21.020 3.920 45.563 0.50 41.26 74 LYS A N 1
ATOM 600 N N B LYS A 1 98 ? 20.944 4.803 46.452 0.50 35.38 74 LYS A N 1
ATOM 601 C CA A LYS A 1 98 ? 19.776 3.521 46.176 0.50 45.72 74 LYS A CA 1
ATOM 602 C CA B LYS A 1 98 ? 19.792 4.933 47.351 0.50 38.06 74 LYS A CA 1
ATOM 603 C C A LYS A 1 98 ? 18.620 3.887 45.261 0.50 49.56 74 LYS A C 1
ATOM 604 C C B LYS A 1 98 ? 18.692 3.919 47.036 0.50 42.53 74 LYS A C 1
ATOM 605 O O A LYS A 1 98 ? 18.629 3.537 44.082 0.50 51.91 74 LYS A O 1
ATOM 606 O O B LYS A 1 98 ? 18.938 2.717 47.010 0.50 44.04 74 LYS A O 1
ATOM 617 N N . LYS B 1 26 ? 24.961 4.730 29.823 1.00 55.78 2 LYS B N 1
ATOM 618 C CA . LYS B 1 26 ? 24.791 5.807 30.841 1.00 54.46 2 LYS B CA 1
ATOM 619 C C . LYS B 1 26 ? 25.014 7.175 30.187 1.00 51.13 2 LYS B C 1
ATOM 620 O O . LYS B 1 26 ? 26.076 7.789 30.333 1.00 52.12 2 LYS B O 1
ATOM 626 N N . HIS B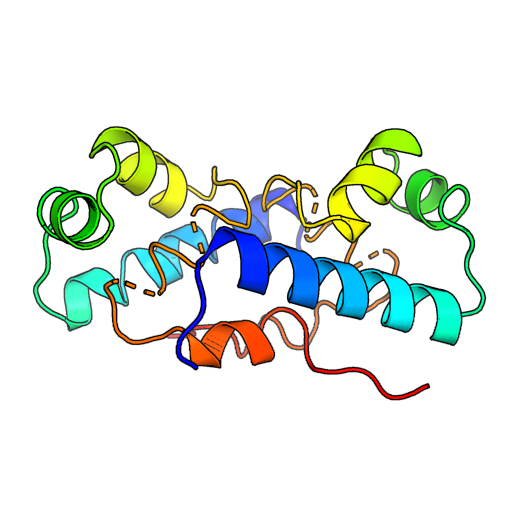 1 27 ? 24.011 7.656 29.464 1.00 48.26 3 HIS B N 1
ATOM 627 C CA . HIS B 1 27 ? 24.134 8.931 28.758 1.00 43.99 3 HIS B CA 1
ATOM 628 C C . HIS B 1 27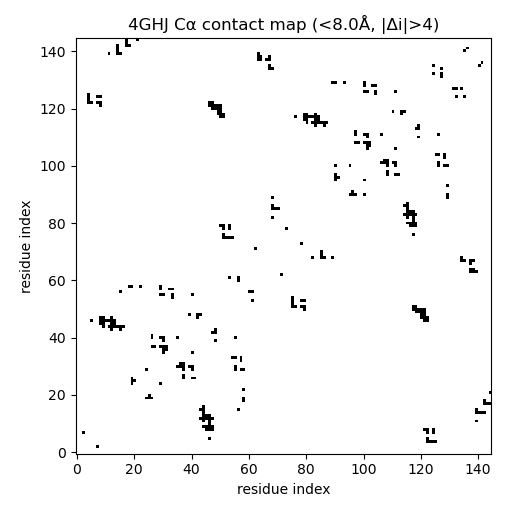 ? 23.495 10.065 29.540 1.00 40.57 3 HIS B C 1
ATOM 629 O O . HIS B 1 27 ? 22.317 10.364 29.354 1.00 41.77 3 HIS B O 1
ATOM 636 N N . VAL B 1 28 ? 24.296 10.713 30.387 1.00 36.86 4 VAL B N 1
ATOM 637 C CA . VAL B 1 28 ? 23.836 11.807 31.251 1.00 34.77 4 VAL B CA 1
ATOM 638 C C . VAL B 1 28 ? 24.863 12.955 31.325 1.00 30.80 4 VAL B C 1
ATOM 639 O O . VAL B 1 28 ? 26.046 12.749 31.073 1.00 30.78 4 VAL B O 1
ATOM 643 N N . THR B 1 29 ? 24.407 14.154 31.645 1.00 28.68 5 THR B N 1
ATOM 644 C CA . THR B 1 29 ? 25.296 15.296 31.775 1.00 26.60 5 THR B CA 1
ATOM 645 C C . THR B 1 29 ? 25.970 15.291 33.165 1.00 25.36 5 THR B C 1
ATOM 646 O O . THR B 1 29 ? 25.479 14.662 34.126 1.00 23.68 5 THR B O 1
ATOM 650 N N . ALA B 1 30 ? 27.063 16.046 33.270 1.00 23.59 6 ALA B N 1
ATOM 651 C CA . ALA B 1 30 ? 27.765 16.208 34.530 1.00 22.59 6 ALA B CA 1
ATOM 652 C C . ALA B 1 30 ? 26.840 16.895 35.555 1.00 24.31 6 ALA B C 1
ATOM 653 O O . ALA B 1 30 ? 26.822 16.534 36.727 1.00 23.02 6 ALA B O 1
ATOM 655 N N . ALA B 1 31 ? 26.091 17.911 35.113 1.00 25.16 7 ALA B N 1
ATOM 656 C CA . ALA B 1 31 ? 25.146 18.621 36.005 1.00 27.07 7 ALA B CA 1
ATOM 657 C C . ALA B 1 31 ? 24.072 17.675 36.554 1.00 26.82 7 ALA B C 1
ATOM 658 O O . ALA B 1 31 ? 23.755 17.708 37.743 1.00 26.59 7 ALA B O 1
ATOM 660 N N . ALA B 1 32 ? 23.503 16.845 35.681 1.00 26.88 8 ALA B N 1
ATOM 661 C CA . ALA B 1 32 ? 22.485 15.904 36.084 1.00 27.69 8 ALA B CA 1
ATOM 662 C C . ALA B 1 32 ? 23.029 14.880 37.072 1.00 25.95 8 ALA B C 1
ATOM 663 O O . ALA B 1 32 ? 22.354 14.514 38.049 1.00 27.24 8 ALA B O 1
ATOM 665 N N . LEU B 1 33 ? 24.228 14.389 36.804 1.00 23.89 9 LEU B N 1
ATOM 666 C CA . LEU B 1 33 ? 24.840 13.445 37.681 1.00 24.94 9 LEU B CA 1
ATOM 667 C C . LEU B 1 33 ? 25.151 14.066 39.074 1.00 21.78 9 LEU B C 1
ATOM 668 O O . LEU B 1 33 ? 24.956 13.412 40.086 1.00 22.15 9 LEU B O 1
ATOM 673 N N . ALA B 1 34 ? 25.570 15.328 39.112 1.00 21.65 10 ALA B N 1
ATOM 674 C CA . ALA B 1 34 ? 25.841 15.989 40.391 1.00 21.70 10 ALA B CA 1
ATOM 675 C C . ALA B 1 34 ? 24.533 16.077 41.200 1.00 20.80 10 ALA B C 1
ATOM 676 O O . ALA B 1 34 ? 24.531 15.880 42.408 1.00 20.52 10 ALA B O 1
ATOM 678 N N . GLU B 1 35 ? 23.423 16.371 40.515 1.00 22.05 11 GLU B N 1
ATOM 679 C CA . GLU B 1 35 ? 22.134 16.457 41.174 1.00 24.19 11 GLU B CA 1
ATOM 680 C C . GLU B 1 35 ? 21.681 15.084 41.720 1.00 24.68 11 GLU B C 1
ATOM 681 O O . GLU B 1 35 ? 21.088 15.006 42.799 1.00 25.62 11 GLU B O 1
ATOM 687 N N A GLU B 1 36 ? 21.980 14.020 40.974 0.60 24.47 12 GLU B N 1
ATOM 688 N N B GLU B 1 36 ? 21.965 14.017 40.971 0.40 24.18 12 GLU B N 1
ATOM 689 C CA A GLU B 1 36 ? 21.649 12.657 41.377 0.60 25.78 12 GLU B CA 1
ATOM 690 C CA B GLU B 1 36 ? 21.657 12.656 41.407 0.40 25.07 12 GLU B CA 1
ATOM 691 C C A GLU B 1 36 ? 22.453 12.302 42.647 0.60 23.96 12 GLU B C 1
ATOM 692 C C B GLU B 1 36 ? 22.443 12.335 42.677 0.40 23.78 12 GLU B C 1
ATOM 693 O O A GLU B 1 36 ? 21.925 11.692 43.579 0.60 24.40 12 GLU B O 1
ATOM 694 O O B GLU B 1 36 ? 21.906 11.756 43.625 0.40 24.31 12 GLU B O 1
ATOM 705 N N . ILE B 1 37 ? 23.709 12.741 42.702 1.00 22.09 13 ILE B N 1
ATOM 706 C CA . ILE B 1 37 ? 24.564 12.515 43.880 1.00 22.28 13 ILE B CA 1
ATOM 707 C C . ILE B 1 37 ? 23.992 13.304 45.063 1.00 19.99 13 ILE B C 1
ATOM 708 O O . ILE B 1 37 ? 23.963 12.816 46.183 1.00 21.28 13 ILE B O 1
ATOM 713 N N . GLY B 1 38 ? 23.510 14.517 44.805 1.00 21.11 14 GLY B N 1
ATOM 714 C CA . GLY B 1 38 ? 22.854 15.305 45.852 1.00 21.13 14 GLY B CA 1
ATOM 715 C C . GLY B 1 38 ? 21.691 14.531 46.472 1.00 22.70 14 GLY B C 1
ATOM 716 O O . GLY B 1 38 ? 21.559 14.463 47.689 1.00 23.53 14 GLY B O 1
ATOM 717 N N . ASP B 1 39 ? 20.849 13.942 45.626 1.00 24.35 15 ASP B N 1
ATOM 718 C CA . ASP B 1 39 ? 19.698 13.175 46.078 1.00 27.82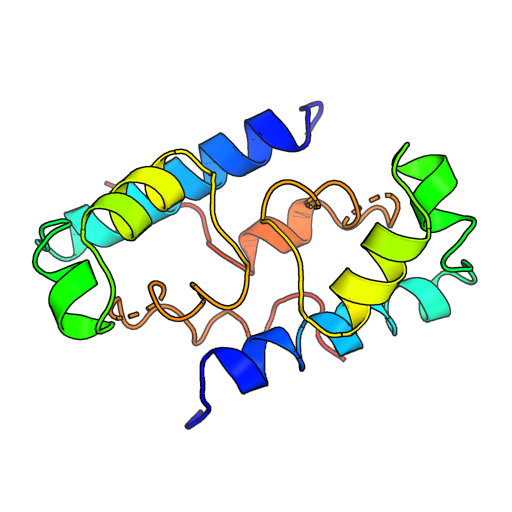 15 ASP B CA 1
ATOM 719 C C . ASP B 1 39 ? 20.119 11.926 46.863 1.00 29.56 15 ASP B C 1
ATOM 720 O O . ASP B 1 39 ? 19.463 11.531 47.832 1.00 28.91 15 ASP B O 1
ATOM 725 N N . ARG B 1 40 ? 21.235 11.326 46.466 1.00 20.51 16 ARG B N 1
ATOM 726 C CA . ARG B 1 40 ? 21.779 10.150 47.196 1.00 21.40 16 ARG B CA 1
ATOM 727 C C . ARG B 1 40 ? 22.280 10.559 48.578 1.00 21.32 16 ARG B C 1
ATOM 728 O O . ARG B 1 40 ? 22.103 9.826 49.573 1.00 20.20 16 ARG B O 1
ATOM 736 N N . LEU B 1 41 ? 22.874 11.754 48.668 1.00 21.31 17 LEU B N 1
ATOM 737 C CA . LEU B 1 41 ? 23.356 12.258 49.955 1.00 20.79 17 LEU B CA 1
ATOM 738 C C . LEU B 1 41 ? 22.144 12.488 50.858 1.00 20.62 17 LEU B C 1
ATOM 739 O O . LEU B 1 41 ? 22.179 12.147 52.042 1.00 20.54 17 LEU B O 1
ATOM 744 N N . LYS B 1 42 ? 21.090 13.103 50.301 1.00 19.72 18 LYS B N 1
ATOM 745 C CA . LYS B 1 42 ? 19.844 13.322 51.039 1.00 20.88 18 LYS B CA 1
ATOM 746 C C . LYS B 1 42 ? 19.251 12.003 51.577 1.00 21.98 18 LYS B C 1
ATOM 747 O O . LYS B 1 42 ? 18.907 11.930 52.759 1.00 23.01 18 LYS B O 1
ATOM 753 N N A GLN B 1 43 ? 19.126 10.988 50.733 0.50 22.23 19 GLN B N 1
ATOM 754 N N B GLN B 1 43 ? 19.146 10.982 50.725 0.50 22.54 19 GLN B N 1
ATOM 755 C CA A GLN B 1 43 ? 18.531 9.715 51.181 0.50 22.89 19 GLN B CA 1
ATOM 756 C CA B GLN B 1 43 ? 18.567 9.679 51.140 0.50 23.54 19 GLN B CA 1
ATOM 757 C C A GLN B 1 43 ? 19.432 8.944 52.168 0.50 22.83 19 GLN B C 1
ATOM 758 C C B GLN B 1 43 ? 19.434 8.965 52.178 0.50 23.16 19 GLN B C 1
ATOM 759 O O A GLN B 1 43 ? 18.926 8.226 53.034 0.50 22.04 19 GLN B O 1
ATOM 760 O O B GLN B 1 43 ? 18.913 8.295 53.074 0.50 22.52 19 GLN B O 1
ATOM 771 N N . ALA B 1 44 ? 20.751 9.090 52.043 1.00 21.97 20 ALA B N 1
ATOM 772 C CA . ALA B 1 44 ? 21.684 8.472 53.010 1.00 21.83 20 ALA B CA 1
ATOM 773 C C . ALA B 1 44 ? 21.452 9.122 54.388 1.00 21.09 20 ALA B C 1
ATOM 774 O O . ALA B 1 44 ? 21.413 8.449 55.407 1.00 22.68 20 ALA B O 1
ATOM 776 N N . ARG B 1 45 ? 21.277 10.446 54.403 1.00 19.97 21 ARG B N 1
ATOM 777 C CA . ARG B 1 45 ? 21.006 11.189 55.632 1.00 20.60 21 ARG B CA 1
ATOM 778 C C . ARG B 1 45 ? 19.676 10.792 56.293 1.00 23.45 21 ARG B C 1
ATOM 779 O O . ARG B 1 45 ? 19.591 10.616 57.527 1.00 24.98 21 ARG B O 1
ATOM 787 N N . LEU B 1 46 ? 18.641 10.651 55.468 1.00 25.04 22 LEU B N 1
ATOM 788 C CA . LEU B 1 46 ? 17.299 10.282 55.932 1.00 26.36 22 LEU B CA 1
ATOM 789 C C . LEU B 1 46 ? 17.284 8.853 56.471 1.00 27.54 22 LEU B C 1
ATOM 790 O O . LEU B 1 46 ? 16.654 8.576 57.486 1.00 28.03 22 LEU B O 1
ATOM 795 N N . ASN B 1 47 ? 18.022 7.964 55.816 1.00 28.19 23 ASN B N 1
ATOM 796 C CA . ASN B 1 47 ? 18.142 6.585 56.273 1.00 30.52 23 ASN B CA 1
ATOM 797 C C . ASN B 1 47 ? 18.832 6.478 57.639 1.00 30.97 23 ASN B C 1
ATOM 798 O O . ASN B 1 47 ? 18.660 5.488 58.345 1.00 30.93 23 ASN B O 1
ATOM 803 N N . ARG B 1 48 ? 19.574 7.513 58.020 1.00 27.45 24 ARG B N 1
ATOM 804 C CA . ARG B 1 48 ? 20.258 7.547 59.318 1.00 29.45 24 ARG B CA 1
ATOM 805 C C . ARG B 1 48 ? 19.485 8.373 60.356 1.00 29.82 24 ARG B C 1
ATOM 806 O O . ARG B 1 48 ? 19.958 8.560 61.474 1.00 29.30 24 ARG B O 1
ATOM 814 N N . ASP B 1 49 ? 18.295 8.843 59.962 1.00 29.80 25 ASP B N 1
ATOM 815 C CA . ASP B 1 49 ? 17.427 9.666 60.803 1.00 30.81 25 ASP B CA 1
ATOM 816 C C . ASP B 1 49 ? 18.059 10.975 61.226 1.00 28.61 25 ASP B C 1
ATOM 817 O O . ASP B 1 49 ? 17.863 11.432 62.354 1.00 29.86 25 ASP B O 1
ATOM 822 N N . LEU B 1 50 ? 18.809 11.584 60.321 1.00 26.30 26 LEU B N 1
ATOM 823 C CA . LEU B 1 50 ? 19.486 12.842 60.614 1.00 24.97 26 LEU B CA 1
ATOM 824 C C . LEU B 1 50 ? 18.833 13.996 59.890 1.00 24.30 26 LEU B C 1
ATOM 825 O O . LEU B 1 50 ? 18.278 13.812 58.808 1.00 23.94 26 LEU B O 1
ATOM 830 N N . THR B 1 51 ? 18.865 15.178 60.497 1.00 23.90 27 THR B N 1
ATOM 831 C CA . THR B 1 51 ? 18.380 16.380 59.816 1.00 24.55 27 THR B CA 1
ATOM 832 C C . THR B 1 51 ? 19.578 17.077 59.128 1.00 22.81 27 THR B C 1
ATOM 833 O O . THR B 1 51 ? 20.729 16.758 59.431 1.00 21.58 27 THR B O 1
ATOM 837 N N . GLN B 1 52 ? 19.304 18.057 58.259 1.00 22.50 28 GLN B N 1
ATOM 838 C CA . GLN B 1 52 ? 20.364 18.842 57.614 1.00 22.56 28 GLN B CA 1
ATOM 839 C C . GLN B 1 52 ? 21.151 19.604 58.690 1.00 23.50 28 GLN B C 1
ATOM 840 O O . GLN B 1 52 ? 22.381 19.689 58.625 1.00 23.03 28 GLN B O 1
ATOM 846 N N A SER B 1 53 ? 20.433 20.147 59.666 0.70 24.04 29 SER B N 1
ATOM 847 N N B SER B 1 53 ? 20.433 20.143 59.673 0.30 23.76 29 SER B N 1
ATOM 848 C CA A SER B 1 53 ? 21.048 20.866 60.777 0.70 26.43 29 SER B CA 1
ATOM 849 C CA B SER B 1 53 ? 21.054 20.881 60.770 0.30 25.04 29 SER B CA 1
ATOM 850 C C A SER B 1 53 ? 21.991 19.976 61.558 0.70 25.60 29 SER B C 1
ATOM 851 C C B SER B 1 53 ? 21.981 19.985 61.592 0.30 25.24 29 SER B C 1
ATOM 852 O O A SER B 1 53 ? 23.078 20.406 61.901 0.70 27.10 29 SER B O 1
ATOM 853 O O B SER B 1 53 ? 23.048 20.425 62.004 0.30 26.50 29 SER B O 1
ATOM 858 N N . GLU B 1 54 ? 21.575 18.731 61.819 1.00 25.33 30 GLU B N 1
ATOM 859 C CA . GLU B 1 54 ? 22.402 17.759 62.578 1.00 25.58 30 GLU B CA 1
ATOM 860 C C . GLU B 1 54 ? 23.688 17.336 61.809 1.00 24.75 30 GLU B C 1
ATOM 861 O O . GLU B 1 54 ? 24.749 17.185 62.406 1.00 24.55 30 GLU B O 1
ATOM 867 N N . VAL B 1 55 ? 23.580 17.167 60.493 1.00 27.18 31 VAL B N 1
ATOM 868 C CA . VAL B 1 55 ? 24.756 16.849 59.666 1.00 25.31 31 VAL B CA 1
ATOM 869 C C . VAL B 1 55 ? 25.743 18.024 59.718 1.00 23.06 31 VAL B C 1
ATOM 870 O O . VAL B 1 55 ? 26.956 17.841 59.955 1.00 26.79 31 VAL B O 1
ATOM 874 N N . ALA B 1 56 ? 25.223 19.234 59.555 1.00 24.46 32 ALA B N 1
ATOM 875 C CA . ALA B 1 56 ? 26.055 20.437 59.606 1.00 25.37 32 ALA B CA 1
ATOM 876 C C . ALA B 1 56 ? 26.783 20.492 60.936 1.00 27.60 32 ALA B C 1
ATOM 877 O O . ALA B 1 56 ? 27.982 20.715 60.959 1.00 30.32 32 ALA B O 1
ATOM 879 N N . GLU B 1 57 ? 26.048 20.298 62.038 1.00 28.37 33 GLU B N 1
ATOM 880 C CA . GLU B 1 57 ? 26.641 20.294 63.379 1.00 31.57 33 GLU B CA 1
ATOM 881 C C . GLU B 1 57 ? 27.793 19.312 63.533 1.00 31.65 33 GLU B C 1
ATOM 882 O O . GLU B 1 57 ? 28.848 19.669 64.064 1.00 34.05 33 GLU B O 1
ATOM 888 N N . ILE B 1 58 ? 27.561 18.066 63.121 1.00 30.13 34 ILE B N 1
ATOM 889 C CA . ILE B 1 58 ? 28.577 17.000 63.208 1.00 31.79 34 ILE B CA 1
ATOM 890 C C . ILE B 1 58 ? 29.812 17.346 62.383 1.00 32.33 34 ILE B C 1
ATOM 891 O O . ILE B 1 58 ? 30.955 17.192 62.847 1.00 35.85 34 ILE B O 1
ATOM 896 N N . ALA B 1 59 ? 29.585 17.867 61.183 1.00 30.63 35 ALA B N 1
ATOM 897 C CA . ALA B 1 59 ? 30.674 18.200 60.281 1.00 31.58 35 ALA B CA 1
ATOM 898 C C . ALA B 1 59 ? 31.310 19.561 60.578 1.00 33.34 35 ALA B C 1
ATOM 899 O O . ALA B 1 59 ? 32.373 19.879 60.047 1.00 35.37 35 ALA B O 1
ATOM 901 N N . GLY B 1 60 ? 30.655 20.371 61.398 1.00 34.61 36 GLY B N 1
ATOM 902 C CA . GLY B 1 60 ? 31.192 21.685 61.755 1.00 36.90 36 GLY B CA 1
ATOM 903 C C . GLY B 1 60 ? 31.119 22.688 60.619 1.00 36.41 36 GLY B C 1
ATOM 904 O O . GLY B 1 60 ? 32.014 23.530 60.465 1.00 38.87 36 GLY B O 1
ATOM 905 N N . ILE B 1 61 ? 30.042 22.600 59.834 1.00 32.72 37 ILE B N 1
ATOM 906 C CA . ILE B 1 61 ? 29.799 23.502 58.710 1.00 32.66 37 ILE B CA 1
ATOM 907 C C . ILE B 1 61 ? 28.405 24.129 58.820 1.00 32.48 37 ILE B C 1
ATOM 908 O O . ILE B 1 61 ? 27.620 23.788 59.716 1.00 31.22 37 ILE B O 1
ATOM 913 N N . ALA B 1 62 ? 28.100 25.040 57.902 1.00 32.99 38 ALA B N 1
ATOM 914 C CA . ALA B 1 62 ? 26.806 25.714 57.893 1.00 33.88 38 ALA B CA 1
ATOM 915 C C . ALA B 1 62 ? 25.700 24.813 57.370 1.00 30.92 38 ALA B C 1
ATOM 916 O O . ALA B 1 62 ? 25.918 23.957 56.499 1.00 27.41 38 ALA B O 1
ATOM 918 N N . ARG B 1 63 ? 24.508 25.030 57.897 1.00 30.69 39 ARG B N 1
ATOM 919 C CA . ARG B 1 63 ? 23.332 24.310 57.447 1.00 30.64 39 ARG B CA 1
ATOM 920 C C . ARG B 1 63 ? 23.106 24.524 55.946 1.00 29.97 39 ARG B C 1
ATOM 921 O O . ARG B 1 63 ? 22.802 23.580 55.211 1.00 27.56 39 ARG B O 1
ATOM 929 N N . LYS B 1 64 ? 23.265 25.762 55.487 1.00 31.47 40 LYS B N 1
ATOM 930 C CA . LYS B 1 64 ? 23.021 26.051 54.083 1.00 32.51 40 LYS B CA 1
ATOM 931 C C . LYS B 1 64 ? 23.991 25.270 53.187 1.00 28.68 40 LYS B C 1
ATOM 932 O O . LYS B 1 64 ? 23.665 24.947 52.058 1.00 28.52 40 LYS B O 1
ATOM 938 N N . THR B 1 65 ? 25.180 24.967 53.698 1.00 27.42 41 THR B N 1
ATOM 939 C CA . THR B 1 65 ? 26.175 24.243 52.910 1.00 24.55 41 THR B CA 1
ATOM 940 C C . THR B 1 65 ? 25.686 22.824 52.652 1.00 22.43 41 THR B C 1
ATOM 941 O O . THR B 1 65 ? 25.869 22.286 51.559 1.00 20.56 41 THR B O 1
ATOM 945 N N . VAL B 1 66 ? 25.020 22.238 53.646 1.00 22.27 42 VAL B N 1
ATOM 946 C CA . VAL B 1 66 ? 24.466 20.889 53.512 1.00 20.95 42 VAL B CA 1
ATOM 947 C C . VAL B 1 66 ? 23.259 20.920 52.556 1.00 21.61 42 VAL B C 1
ATOM 948 O O . VAL B 1 66 ? 23.092 20.049 51.698 1.00 21.28 42 VAL B O 1
ATOM 952 N N . LEU B 1 67 ? 22.419 21.933 52.719 1.00 25.58 43 LEU B N 1
ATOM 953 C CA . LEU B 1 67 ? 21.233 22.103 51.877 1.00 24.35 43 LEU B CA 1
ATOM 954 C C . LEU B 1 67 ? 21.643 22.184 50.400 1.00 22.29 43 LEU B C 1
ATOM 955 O O . LEU B 1 67 ? 21.086 21.468 49.557 1.00 21.61 43 LEU B O 1
ATOM 960 N N . ASN B 1 68 ? 22.651 23.013 50.100 1.00 20.63 44 ASN B N 1
ATOM 961 C CA . ASN B 1 68 ? 23.164 23.128 48.750 1.00 21.06 44 ASN B CA 1
ATOM 962 C C . ASN B 1 68 ? 23.780 21.846 48.215 1.00 19.57 44 ASN B C 1
ATOM 963 O O . ASN B 1 68 ? 23.640 21.553 47.033 1.00 20.64 44 ASN B O 1
ATOM 968 N N . ALA B 1 69 ? 24.467 21.089 49.080 1.00 19.89 45 ALA B N 1
ATOM 969 C CA . ALA B 1 69 ? 25.091 19.841 48.679 1.00 17.41 45 ALA B CA 1
ATOM 970 C C . ALA B 1 69 ? 24.048 18.814 48.228 1.00 20.31 45 ALA B C 1
ATOM 971 O O . ALA B 1 69 ? 24.259 18.056 47.266 1.00 16.56 45 ALA B O 1
ATOM 973 N N . GLU B 1 70 ? 22.899 18.797 48.904 1.00 19.61 46 GLU B N 1
ATOM 974 C CA . GLU B 1 70 ? 21.850 17.851 48.553 1.00 20.20 46 GLU B CA 1
ATOM 975 C C . GLU B 1 70 ? 21.144 18.239 47.226 1.00 21.50 46 GLU B C 1
ATOM 976 O O . GLU B 1 70 ? 20.324 17.501 46.715 1.00 19.07 46 GLU B O 1
ATOM 982 N N . LYS B 1 71 ? 21.455 19.425 46.711 1.00 19.42 47 LYS B N 1
ATOM 983 C CA . LYS B 1 71 ? 21.002 19.849 45.388 1.00 21.82 47 LYS B CA 1
ATOM 984 C C . LYS B 1 71 ? 22.127 19.633 44.336 1.00 23.45 47 LYS B C 1
ATOM 985 O O . LYS B 1 71 ? 21.941 19.910 43.140 1.00 24.74 47 LYS B O 1
ATOM 991 N N . GLY B 1 72 ? 23.265 19.084 44.782 1.00 23.15 48 GLY B N 1
ATOM 992 C CA . GLY B 1 72 ? 24.417 18.781 43.891 1.00 24.54 48 GLY B CA 1
ATOM 993 C C . GLY B 1 72 ? 25.443 19.916 43.797 1.00 25.47 48 GLY B C 1
ATOM 994 O O . GLY B 1 72 ? 26.369 19.858 42.966 1.00 26.86 48 GLY B O 1
ATOM 995 N N . LYS B 1 73 ? 25.300 20.931 44.653 1.00 22.37 49 LYS B N 1
ATOM 996 C CA . LYS B 1 73 ? 26.173 22.109 44.618 1.00 22.95 49 LYS B CA 1
ATOM 997 C C . LYS B 1 73 ? 27.092 22.001 45.809 1.00 21.94 49 LYS B C 1
ATOM 998 O O . LYS B 1 73 ? 26.712 22.308 46.926 1.00 18.69 49 LYS B O 1
ATOM 1004 N N . VAL B 1 74 ? 28.297 21.507 45.578 1.00 21.37 50 VAL B N 1
ATOM 1005 C CA . VAL B 1 74 ? 29.191 21.244 46.692 1.00 20.54 50 VAL B CA 1
ATOM 1006 C C . VAL B 1 74 ? 30.634 21.063 46.204 1.00 21.46 50 VAL B C 1
ATOM 1007 O O . VAL B 1 74 ? 30.858 20.602 45.069 1.00 21.31 50 VAL B O 1
ATOM 1011 N N A GLN B 1 75 ? 31.588 21.477 47.043 0.50 21.27 51 GLN B N 1
ATOM 1012 N N B GLN B 1 75 ? 31.582 21.475 47.053 0.50 21.49 51 GLN B N 1
ATOM 1013 C CA A GLN B 1 75 ? 33.012 21.304 46.789 0.50 21.50 51 GLN B CA 1
ATOM 1014 C CA B GLN B 1 75 ? 33.014 21.326 46.820 0.50 21.92 51 GLN B CA 1
ATOM 1015 C C A GLN B 1 75 ? 33.394 19.917 47.262 0.50 21.00 51 GLN B C 1
ATOM 1016 C C B GLN B 1 75 ? 33.411 19.932 47.285 0.50 21.24 51 GLN B C 1
ATOM 1017 O O A GLN B 1 75 ? 32.779 19.395 48.191 0.50 21.64 51 GLN B O 1
ATOM 1018 O O B GLN B 1 75 ? 32.821 19.422 48.238 0.50 21.77 51 GLN B O 1
ATOM 1029 N N . LEU B 1 76 ? 34.430 19.341 46.659 1.00 20.58 52 LEU B N 1
ATOM 1030 C CA . LEU B 1 76 ? 34.895 18.001 47.036 1.00 21.63 52 LEU B CA 1
ATOM 1031 C C . LEU B 1 76 ? 35.196 17.819 48.547 1.00 20.82 52 LEU B C 1
ATOM 1032 O O . LEU B 1 76 ? 34.773 16.825 49.165 1.00 17.74 52 LEU B O 1
ATOM 1037 N N . ASP B 1 77 ? 35.920 18.763 49.145 1.00 21.04 53 ASP B N 1
ATOM 1038 C CA . ASP B 1 77 ? 36.278 18.600 50.552 1.00 22.58 53 ASP B CA 1
ATOM 1039 C C . ASP B 1 77 ? 35.019 18.617 51.452 1.00 23.06 53 ASP B C 1
ATOM 1040 O O . ASP B 1 77 ? 34.949 17.890 52.455 1.00 24.47 53 ASP B O 1
ATOM 1045 N N . ILE B 1 78 ? 34.036 19.424 51.072 1.00 24.04 54 ILE B N 1
ATOM 1046 C CA . ILE B 1 78 ? 32.790 19.535 51.826 1.00 23.86 54 ILE B CA 1
ATOM 1047 C C . ILE B 1 78 ? 31.952 18.277 51.674 1.00 25.07 54 ILE B C 1
ATOM 1048 O O . ILE B 1 78 ? 31.341 17.831 52.647 1.00 23.59 54 ILE B O 1
ATOM 1061 N N . ILE B 1 80 ? 33.167 15.313 51.226 1.00 19.55 56 ILE B N 1
ATOM 1062 C CA . ILE B 1 80 ? 33.891 14.332 52.060 1.00 20.20 56 ILE B CA 1
ATOM 1063 C C . ILE B 1 80 ? 33.550 14.505 53.545 1.00 20.70 56 ILE B C 1
ATOM 1064 O O . ILE B 1 80 ? 33.318 13.520 54.240 1.00 21.06 56 ILE B O 1
ATOM 1069 N N . ALA B 1 81 ? 33.516 15.748 54.017 1.00 20.06 57 ALA B N 1
ATOM 1070 C CA . ALA B 1 81 ? 33.113 16.056 55.394 1.00 21.06 57 ALA B CA 1
ATOM 1071 C C . ALA B 1 81 ? 31.699 15.555 55.681 1.00 20.50 57 ALA B C 1
ATOM 1072 O O . ALA B 1 81 ? 31.432 15.074 56.775 1.00 21.79 57 ALA B O 1
ATOM 1074 N N . ILE B 1 82 ? 30.790 15.706 54.711 1.00 21.21 58 ILE B N 1
ATOM 1075 C CA . ILE B 1 82 ? 29.402 15.216 54.844 1.00 19.28 58 ILE B CA 1
ATOM 1076 C C . ILE B 1 82 ? 29.391 13.697 54.910 1.00 20.90 58 ILE B C 1
ATOM 1077 O O . ILE B 1 82 ? 28.707 13.125 55.766 1.00 21.90 58 ILE B O 1
ATOM 1082 N N . LEU B 1 83 ? 30.163 13.041 54.041 1.00 19.31 59 LEU B N 1
ATOM 1083 C CA . LEU B 1 83 ? 30.292 11.577 54.091 1.00 20.98 59 LEU B CA 1
ATOM 1084 C C . LEU B 1 83 ? 30.835 11.096 55.454 1.00 21.82 59 LEU B C 1
ATOM 1085 O O . LEU B 1 83 ? 30.373 10.065 55.984 1.00 23.22 59 LEU B O 1
ATOM 1106 N N . ALA B 1 85 ? 30.510 12.656 58.336 1.00 23.60 61 ALA B N 1
ATOM 1107 C CA . ALA B 1 85 ? 29.407 12.862 59.298 1.00 25.34 61 ALA B CA 1
ATOM 1108 C C . ALA B 1 85 ? 28.384 11.710 59.234 1.00 25.18 61 ALA B C 1
ATOM 1109 O O . ALA B 1 85 ? 27.818 11.367 60.226 1.00 25.85 61 ALA B O 1
ATOM 1111 N N . LEU B 1 86 ? 28.182 11.118 58.056 1.00 23.60 62 LEU B N 1
ATOM 1112 C CA . LEU B 1 86 ? 27.263 9.996 57.872 1.00 24.32 62 LEU B CA 1
ATOM 1113 C C . LEU B 1 86 ? 27.945 8.618 58.053 1.00 24.87 62 LEU B C 1
ATOM 1114 O O . LEU B 1 86 ? 27.317 7.581 57.852 1.00 25.36 62 LEU B O 1
ATOM 1119 N N . ASP B 1 87 ? 29.226 8.617 58.420 1.00 26.21 63 ASP B N 1
ATOM 1120 C CA . ASP B 1 87 ? 30.016 7.389 58.568 1.00 27.42 63 ASP B CA 1
ATOM 1121 C C . ASP B 1 87 ? 30.000 6.617 57.235 1.00 26.95 63 ASP B C 1
ATOM 1122 O O . ASP B 1 87 ? 29.746 5.409 57.193 1.00 28.86 63 ASP B O 1
ATOM 1127 N N . LEU B 1 88 ? 30.242 7.346 56.147 1.00 24.31 64 LEU B N 1
ATOM 1128 C CA . LEU B 1 88 ? 30.275 6.790 54.785 1.00 22.92 64 LEU B CA 1
ATOM 1129 C C . LEU B 1 88 ? 31.572 7.194 54.049 1.00 23.45 64 LEU B C 1
ATOM 1130 O O . LEU B 1 88 ? 31.642 7.143 52.821 1.00 21.59 64 LEU B O 1
ATOM 1135 N N . THR B 1 89 ? 32.601 7.562 54.804 1.00 23.23 65 THR B N 1
ATOM 1136 C CA . THR B 1 89 ? 33.861 8.036 54.217 1.00 24.35 65 THR B CA 1
ATOM 1137 C C . THR B 1 89 ? 34.444 7.101 53.145 1.00 26.10 65 THR B C 1
ATOM 1138 O O . THR B 1 89 ? 34.877 7.572 52.094 1.00 25.99 65 THR B O 1
ATOM 1142 N N . GLU B 1 90 ? 34.422 5.784 53.388 1.00 30.95 66 GLU B N 1
ATOM 1143 C CA . GLU B 1 90 ? 34.972 4.800 52.419 1.00 31.80 66 GLU B CA 1
ATOM 1144 C C . GLU B 1 90 ? 34.270 4.792 51.053 1.00 29.54 66 GLU B C 1
ATOM 1145 O O . GLU B 1 90 ? 34.849 4.372 50.043 1.00 27.32 66 GLU B O 1
ATOM 1151 N N . GLN B 1 91 ? 33.020 5.250 51.017 1.00 29.22 67 GLN B N 1
ATOM 1152 C CA . GLN B 1 91 ? 32.298 5.365 49.759 1.00 27.42 67 GLN B CA 1
ATOM 1153 C C . GLN B 1 91 ? 33.050 6.257 48.760 1.00 24.92 67 GLN B C 1
ATOM 1154 O O . GLN B 1 91 ? 32.838 6.133 47.563 1.00 24.54 67 GLN B O 1
ATOM 1160 N N . ILE B 1 92 ? 33.937 7.144 49.235 1.00 24.18 68 ILE B N 1
ATOM 1161 C CA . ILE B 1 92 ? 34.677 8.017 48.311 1.00 23.20 68 ILE B CA 1
ATOM 1162 C C . ILE B 1 92 ? 35.500 7.172 47.334 1.00 22.43 68 ILE B C 1
ATOM 1163 O O . ILE B 1 92 ? 35.778 7.606 46.219 1.00 24.32 68 ILE B O 1
ATOM 1168 N N . ASP B 1 93 ? 35.866 5.961 47.746 1.00 24.39 69 ASP B N 1
ATOM 1169 C CA . ASP B 1 93 ? 36.624 5.028 46.878 1.00 25.64 69 ASP B CA 1
ATOM 1170 C C . ASP B 1 93 ? 35.789 4.497 45.690 1.00 26.87 69 ASP B C 1
ATOM 1171 O O . ASP B 1 93 ? 36.345 3.878 44.761 1.00 27.94 69 ASP B O 1
ATOM 1176 N N . LEU B 1 94 ? 34.467 4.705 45.739 1.00 26.13 70 LEU B N 1
ATOM 1177 C CA . LEU B 1 94 ? 33.567 4.375 44.623 1.00 27.40 70 LEU B CA 1
ATOM 1178 C C . LEU B 1 94 ? 33.315 5.657 43.746 1.00 28.81 70 LEU B C 1
ATOM 1179 O O . LEU B 1 94 ? 32.676 5.580 42.688 1.00 34.28 70 LEU B O 1
ATOM 1184 N N A PHE B 1 95 ? 33.781 6.814 44.209 0.50 27.62 71 PHE B N 1
ATOM 1185 N N B PHE B 1 95 ? 33.782 6.812 44.217 0.50 27.49 71 PHE B N 1
ATOM 1186 C CA A PHE B 1 95 ? 33.683 8.055 43.433 0.50 28.28 71 PHE B CA 1
ATOM 1187 C CA B PHE B 1 95 ? 33.700 8.069 43.461 0.50 28.00 71 PHE B CA 1
ATOM 1188 C C A PHE B 1 95 ? 34.926 8.109 42.522 0.50 26.82 71 PHE B C 1
ATOM 1189 C C B PHE B 1 95 ? 34.923 8.104 42.530 0.50 26.69 71 PHE B C 1
ATOM 1190 O O A PHE B 1 95 ? 34.808 8.298 41.315 0.50 27.70 71 PHE B O 1
ATOM 1191 O O B PHE B 1 95 ? 34.790 8.273 41.322 0.50 27.60 71 PHE B O 1
ATOM 1206 N N . ILE B 1 96 ? 36.109 7.945 43.114 1.00 24.96 72 ILE B N 1
ATOM 1207 C CA . ILE B 1 96 ? 37.350 7.821 42.344 1.00 23.98 72 ILE B CA 1
ATOM 1208 C C . ILE B 1 96 ? 38.179 6.715 42.996 1.00 22.18 72 ILE B C 1
ATOM 1209 O O . ILE B 1 96 ? 38.784 6.938 44.061 1.00 22.22 72 ILE B O 1
ATOM 1214 N N . PRO B 1 97 ? 38.217 5.516 42.384 1.00 23.48 73 PRO B N 1
ATOM 1215 C CA . PRO B 1 97 ? 39.022 4.462 42.987 1.00 23.66 73 PRO B CA 1
ATOM 1216 C C . PRO B 1 97 ? 40.536 4.718 43.009 1.00 23.74 73 PRO B C 1
ATOM 1217 O O . PRO B 1 97 ? 41.063 5.563 42.275 1.00 22.77 73 PRO B O 1
ATOM 1221 N N . LYS B 1 98 ? 41.225 4.001 43.878 1.00 24.01 74 LYS B N 1
ATOM 1222 C CA . LYS B 1 98 ? 42.665 4.072 43.929 1.00 27.16 74 LYS B CA 1
ATOM 1223 C C . LYS B 1 98 ? 43.135 3.670 42.537 1.00 28.50 74 LYS B C 1
ATOM 1224 O O . LYS B 1 98 ? 42.482 2.886 41.866 1.00 27.35 74 LYS B O 1
ATOM 1230 N N . GLN B 1 99 ? 44.239 4.246 42.090 1.00 31.22 75 GLN B N 1
ATOM 1231 C CA . GLN B 1 99 ? 44.776 3.967 40.760 1.00 33.46 75 GLN B CA 1
ATOM 1232 C C . GLN B 1 99 ? 46.199 3.400 40.867 1.00 37.72 75 GLN B C 1
ATOM 1233 O O . GLN B 1 99 ? 46.981 3.821 41.725 1.00 39.00 75 GLN B O 1
ATOM 1239 N N . GLU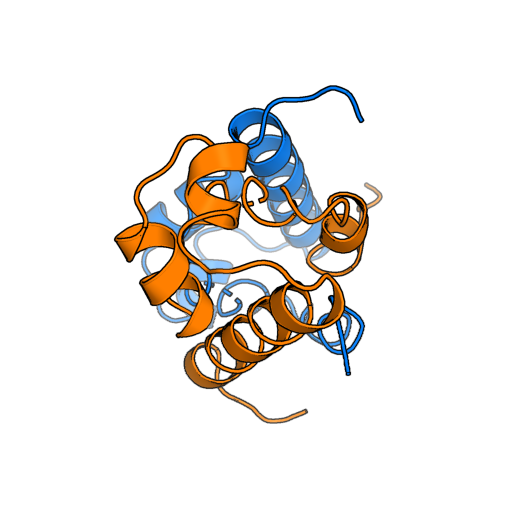 B 1 100 ? 46.528 2.439 40.014 1.00 39.39 76 GLU B N 1
ATOM 1240 C CA . GLU B 1 100 ? 47.893 1.906 39.974 1.00 44.81 76 GLU B CA 1
ATOM 1241 C C . GLU B 1 100 ? 48.724 2.812 39.064 1.00 45.22 76 GLU B C 1
ATOM 1242 O O . GLU B 1 100 ? 48.182 3.684 38.409 1.00 42.01 76 GLU B O 1
ATOM 1248 N N . ILE B 1 101 ? 50.034 2.625 39.037 1.00 49.96 77 ILE B N 1
ATOM 1249 C CA . ILE B 1 101 ? 50.885 3.414 38.138 1.00 52.62 77 ILE B CA 1
ATOM 1250 C C . ILE B 1 101 ? 50.832 2.833 36.724 1.00 53.61 77 ILE B C 1
ATOM 1251 O O . ILE B 1 101 ? 51.330 1.734 36.477 1.00 56.97 77 ILE B O 1
#

Solvent-accessible surface area: 8008 Å² total

Nearest PDB structures (foldseek):
  4ghj-assembly1_A  TM=9.436E-01  e=1.744E-08  Vibrio vulnificus CMCP6
  2b5a-assembly1_A  TM=7.721E-01  e=5.657E-03  [Bacillus] caldolyticus
  4pu7-assembly1_B  TM=6.626E-01  e=1.090E-02  Shewanella oneidensis MR-1
  4pu8-assembly1_B  TM=5.892E-01  e=6.311E-03  Shewanella oneidensis MR-1
  4pu8-assembly1_A  TM=6.263E-01  e=1.152E-02  Shewanella oneidensis MR-1

Sequence (145 aa):
KHVTAAALAEEIGDRLKQARLNRDLTQSSEVAEIAGIARKTVLNAEKGKVQQLDIIAILALDLTEQIIDLFIPPKKKHVTAAALAEEEIGDRLKQQARLNRDLTQSSEVAEIAGIARKTVLNAEKGKVQQLDIIAILALDLTEQIDLFFIPKQEI

CATH classification: 1.10.260.40

Foldseek 3Di:
DPDDPLVVLQVVLCVLVVLCVVVVHDLVRLCVLLVHDSVQNVCSSRSHHDVVSCSSVNSVNCPCVCVPPPD/DDDDPLVVLQVVLCVLVVLCVVVVHDLCRLCVLLVHDSVQNVCSSRSRHDPVVCSSVNSVNNCCVCVVPNDDDD

Radius of gyration: 14.85 Å; Cα contacts (8 Å, |Δi|>4): 204; chains: 2; bounding box: 34×24×37 Å

B-factor: mean 29.49, std 9.37, range [14.74, 70.02]

Secondary structure (DSSP, 8-state):
----HHHHHHHHHHHHHHHHHHTT--HHHHHHHHTS-HHHHHHHHTT--BS--------S--GGGGGSS--/----HHHHHHHHHHHHHHHHHHTT--HHHHHHHHTS-HHHHHHHTTT--BS--------S-GGGGGGTS-----